Protein AF-A0A2M6WQE3-F1 (afdb_monomer_lite)

Organism: NCBI:txid1974564

Sequence (90 aa):
MKIYVKFPGVQRYFASDLKEIESREDSRAILAELVGEAFCKVLARKKIETSGTFGGQEGQIDAFNSEVNNMQRKYLDRIHELILNWRGFK

Secondary structure (DSSP, 8-state):
-------HHHHTTSSGGGHHHHTSHHHHHHHHHHHHHHHHHHHHHHHHHHHT----HHHHHHHHHHHHHHHHHHHHHHHHHHHHT-----

Radius of gyration: 16.28 Å; chains: 1; bounding box: 33×30×48 Å

pLDDT: mean 74.73, std 18.8, range [31.72, 97.25]

Structure (mmCIF, N/CA/C/O backbone):
data_AF-A0A2M6WQE3-F1
#
_entry.id   AF-A0A2M6WQE3-F1
#
loop_
_atom_site.group_PDB
_atom_site.id
_atom_site.type_symbol
_atom_site.label_atom_id
_atom_site.label_alt_id
_atom_site.label_comp_id
_atom_site.label_asym_id
_atom_site.label_entity_id
_atom_site.label_seq_id
_atom_site.pdbx_PDB_ins_code
_atom_site.Cartn_x
_atom_site.Cartn_y
_atom_site.Cartn_z
_atom_site.occupancy
_atom_site.B_iso_or_equiv
_atom_site.auth_seq_id
_atom_site.auth_comp_id
_atom_site.auth_asym_id
_atom_site.auth_atom_id
_atom_site.pdbx_PDB_model_num
ATOM 1 N N . MET A 1 1 ? 9.411 -0.257 11.678 1.00 32.28 1 MET A N 1
ATOM 2 C CA . MET A 1 1 ? 9.156 0.924 10.826 1.00 32.28 1 MET A CA 1
ATOM 3 C C . MET A 1 1 ? 8.534 2.003 11.704 1.00 32.28 1 MET A C 1
ATOM 5 O O . MET A 1 1 ? 7.456 1.766 12.226 1.00 32.28 1 MET A O 1
ATOM 9 N N . LYS A 1 2 ? 9.229 3.115 11.982 1.00 31.72 2 LYS A N 1
ATOM 10 C CA . LYS A 1 2 ? 8.654 4.240 12.745 1.00 31.72 2 LYS A CA 1
ATOM 11 C C . LYS A 1 2 ? 8.045 5.216 11.740 1.00 31.72 2 LYS A C 1
ATOM 13 O O . LYS A 1 2 ? 8.788 5.848 10.998 1.00 31.72 2 LYS A O 1
ATOM 18 N N . ILE A 1 3 ? 6.717 5.292 11.681 1.00 44.81 3 ILE A N 1
ATOM 19 C CA . ILE A 1 3 ? 6.013 6.274 10.847 1.00 44.81 3 ILE A CA 1
ATOM 20 C C . ILE A 1 3 ? 6.165 7.642 11.521 1.00 44.81 3 ILE A C 1
ATOM 22 O O . ILE A 1 3 ? 5.873 7.797 12.707 1.00 44.81 3 ILE A O 1
ATOM 26 N N . TYR A 1 4 ? 6.684 8.625 10.788 1.00 41.75 4 TYR A N 1
ATOM 27 C CA . TYR A 1 4 ? 6.944 9.963 11.313 1.00 41.75 4 TYR A CA 1
ATOM 28 C C . TYR A 1 4 ? 5.672 10.819 11.222 1.00 41.75 4 TYR A C 1
ATOM 30 O O . TYR A 1 4 ? 5.393 11.439 10.202 1.00 41.75 4 TYR A O 1
ATOM 38 N N . VAL A 1 5 ? 4.880 10.839 12.295 1.00 47.72 5 VAL A N 1
ATOM 39 C CA . VAL A 1 5 ? 3.540 11.468 12.336 1.00 47.72 5 VAL A CA 1
ATOM 40 C C . VAL A 1 5 ? 3.538 12.975 12.646 1.00 47.72 5 VAL A C 1
ATOM 42 O O . VAL A 1 5 ? 2.482 13.589 12.739 1.00 47.72 5 VAL A O 1
ATOM 45 N N . LYS A 1 6 ? 4.708 13.613 12.799 1.00 51.03 6 LYS A N 1
ATOM 46 C CA . LYS A 1 6 ? 4.825 15.037 13.185 1.00 51.03 6 LYS A CA 1
ATOM 47 C C . LYS A 1 6 ? 4.741 16.030 12.013 1.00 51.03 6 LYS A C 1
ATOM 49 O O . LYS A 1 6 ? 5.175 17.170 12.147 1.00 51.03 6 LYS A O 1
ATOM 54 N N . PHE A 1 7 ? 4.222 15.623 10.857 1.00 60.41 7 PHE A N 1
ATOM 55 C CA . PHE A 1 7 ? 4.049 16.537 9.727 1.00 60.41 7 PHE A CA 1
ATOM 56 C C . PHE A 1 7 ? 2.776 17.384 9.929 1.00 60.41 7 PHE A C 1
ATOM 58 O O . PHE A 1 7 ? 1.735 16.805 10.237 1.00 60.41 7 PHE A O 1
ATOM 65 N N . PRO A 1 8 ? 2.787 18.715 9.725 1.00 58.03 8 PRO A N 1
ATOM 66 C CA . PRO A 1 8 ? 1.615 19.563 9.989 1.00 58.03 8 PRO A CA 1
ATOM 67 C C . PRO A 1 8 ? 0.356 19.159 9.207 1.00 58.03 8 PRO A C 1
ATOM 69 O O . PRO A 1 8 ? -0.749 19.211 9.735 1.00 58.03 8 PRO A O 1
ATOM 72 N N . GLY A 1 9 ? 0.515 18.705 7.959 1.00 56.97 9 GLY A N 1
ATOM 73 C CA . GLY A 1 9 ? -0.595 18.166 7.164 1.00 56.97 9 GLY A CA 1
ATOM 74 C C . GLY A 1 9 ? -1.114 16.820 7.679 1.00 56.97 9 GLY A C 1
ATOM 75 O O . GLY A 1 9 ? -2.295 16.534 7.544 1.00 56.97 9 GLY A O 1
ATOM 76 N N . VAL A 1 10 ? -0.249 16.028 8.317 1.00 52.66 10 VAL A N 1
ATOM 77 C CA . VAL A 1 10 ? -0.574 14.725 8.910 1.00 52.66 10 VAL A CA 1
ATOM 78 C C . VAL A 1 10 ? -1.286 14.899 10.255 1.00 52.66 10 VAL A C 1
ATOM 80 O O . VAL A 1 10 ? -2.245 14.190 10.527 1.00 52.66 10 VAL A O 1
ATOM 83 N N . GLN A 1 11 ? -0.910 15.905 11.052 1.00 54.38 11 GLN A N 1
ATOM 84 C CA . GLN A 1 11 ? -1.590 16.224 12.314 1.00 54.38 11 GLN A CA 1
ATOM 85 C C . GLN A 1 11 ? -3.066 16.603 12.144 1.00 54.38 11 GLN A C 1
ATOM 87 O O . GLN A 1 11 ? -3.852 16.372 13.055 1.00 54.38 11 GLN A O 1
ATOM 92 N N . ARG A 1 12 ? -3.466 17.124 10.976 1.00 57.91 12 ARG A N 1
ATOM 93 C CA . ARG A 1 12 ? -4.880 17.398 10.661 1.00 57.91 12 ARG A CA 1
ATOM 94 C C . ARG A 1 12 ? -5.723 16.123 10.581 1.00 57.91 12 ARG A C 1
ATOM 96 O O . ARG A 1 12 ? -6.903 16.170 10.890 1.00 57.91 12 ARG A O 1
ATOM 103 N N . TYR A 1 13 ? -5.104 14.996 10.227 1.00 52.03 13 TYR A N 1
ATOM 104 C CA . TYR A 1 13 ? -5.718 13.665 10.248 1.00 52.03 13 TYR A CA 1
ATOM 105 C C . TYR A 1 13 ? -5.517 12.934 11.584 1.00 52.03 13 TYR A C 1
ATOM 107 O O . TYR A 1 13 ? -5.770 11.741 11.665 1.00 52.03 13 TYR A O 1
ATOM 115 N N . PHE A 1 14 ? -5.015 13.604 12.620 1.00 51.88 14 PHE A N 1
ATOM 116 C CA . PHE A 1 14 ? -4.869 13.036 13.966 1.00 51.88 14 PHE A CA 1
ATOM 117 C C . PHE A 1 14 ? -5.417 13.981 15.041 1.00 51.88 14 PHE A C 1
ATOM 119 O O . PHE A 1 14 ? -5.147 13.802 16.229 1.00 51.88 14 PHE A O 1
ATOM 126 N N . ALA A 1 15 ? -6.168 15.007 14.630 1.00 53.22 15 ALA A N 1
ATOM 127 C CA . ALA A 1 15 ? -6.920 15.839 15.549 1.00 53.22 15 ALA A CA 1
ATOM 128 C C . ALA A 1 15 ? -7.968 14.976 16.276 1.00 53.22 15 ALA A C 1
ATOM 130 O O . ALA A 1 15 ? -8.458 13.978 15.745 1.00 53.22 15 ALA A O 1
ATOM 131 N N . SER A 1 16 ? -8.275 15.366 17.513 1.00 54.03 16 SER A N 1
ATOM 132 C CA . SER A 1 16 ? -9.181 14.729 18.489 1.00 54.03 16 SER A CA 1
ATOM 133 C C . SER A 1 16 ? -10.569 14.312 17.970 1.00 54.03 16 SER A C 1
ATOM 135 O O . SER A 1 16 ? -11.298 13.588 18.646 1.00 54.03 16 SER A O 1
ATOM 137 N N . ASP A 1 17 ? -10.906 14.772 16.779 1.00 54.12 17 ASP A N 1
ATOM 138 C CA . ASP A 1 17 ? -12.160 14.699 16.051 1.00 54.12 17 ASP A CA 1
ATOM 139 C C . ASP A 1 17 ? -12.298 13.379 15.264 1.00 54.12 17 ASP A C 1
ATOM 141 O O . ASP A 1 17 ? -13.385 13.038 14.810 1.00 54.12 17 ASP A O 1
ATOM 145 N N . LEU A 1 18 ? -11.225 12.585 15.151 1.00 53.19 18 LEU A N 1
ATOM 146 C CA . LEU A 1 18 ? -11.235 11.287 14.460 1.00 53.19 18 LEU A CA 1
ATOM 147 C C . LEU A 1 18 ? -11.517 10.083 15.364 1.00 53.19 18 LEU A C 1
ATOM 149 O O . LEU A 1 18 ? -11.534 8.954 14.879 1.00 53.19 18 LEU A O 1
ATOM 153 N N . LYS A 1 19 ? -11.810 10.296 16.653 1.00 55.69 19 LYS A N 1
ATOM 154 C CA . LYS A 1 19 ? -12.191 9.213 17.581 1.00 55.69 19 LYS A CA 1
ATOM 155 C C . LYS A 1 19 ? -13.407 8.407 17.109 1.00 55.69 19 LYS A C 1
ATOM 157 O O . LYS A 1 19 ? -13.486 7.215 17.388 1.00 55.69 19 LYS A O 1
ATOM 162 N N . GLU A 1 20 ? -14.344 9.040 16.402 1.00 55.31 20 GLU A N 1
ATOM 163 C CA . GLU A 1 20 ? -15.494 8.354 15.791 1.00 55.31 20 GLU A CA 1
ATOM 164 C C . GLU A 1 20 ? -15.117 7.505 14.575 1.00 55.31 20 GLU A C 1
ATOM 166 O O . GLU A 1 20 ? -15.826 6.563 14.242 1.00 55.31 20 GLU A O 1
ATOM 171 N N . ILE A 1 21 ? -14.016 7.830 13.901 1.00 54.94 21 ILE A N 1
ATOM 172 C CA . ILE A 1 21 ? -13.504 7.067 12.762 1.00 54.94 21 ILE A CA 1
ATOM 173 C C . ILE A 1 21 ? -12.664 5.902 13.299 1.00 54.94 21 ILE A C 1
ATOM 175 O O . ILE A 1 21 ? -12.898 4.758 12.936 1.00 54.94 21 ILE A O 1
ATOM 179 N N . GLU A 1 22 ? -11.792 6.130 14.283 1.00 55.00 22 GLU A N 1
ATOM 180 C CA . GLU A 1 22 ? -11.011 5.063 14.933 1.00 55.00 22 GLU A CA 1
ATOM 181 C C . GLU A 1 22 ? -11.866 3.936 15.546 1.00 55.00 22 GLU A C 1
ATOM 183 O O . GLU A 1 22 ? -11.403 2.795 15.642 1.00 55.00 22 GLU A O 1
ATOM 188 N N . SER A 1 23 ? -13.101 4.240 15.962 1.00 58.59 23 SER A N 1
ATOM 189 C CA . SER A 1 23 ? -14.030 3.273 16.556 1.00 58.59 23 SER A CA 1
ATOM 190 C C . SER A 1 23 ? -14.826 2.452 15.536 1.00 58.59 23 SER A C 1
ATOM 192 O O . SER A 1 23 ? -15.465 1.472 15.926 1.00 58.59 23 SER A O 1
ATOM 194 N N . ARG A 1 24 ? -14.778 2.797 14.242 1.00 65.12 24 ARG A N 1
ATOM 195 C CA . ARG A 1 24 ? -15.486 2.064 13.187 1.00 65.12 24 ARG A CA 1
ATOM 196 C C . ARG A 1 24 ? -14.591 0.997 12.562 1.00 65.12 24 ARG A C 1
ATOM 198 O O . ARG A 1 24 ? -13.435 1.237 12.216 1.00 65.12 24 ARG A O 1
ATOM 205 N N . GLU A 1 25 ? -15.148 -0.197 12.372 1.00 64.00 25 GLU A N 1
ATOM 206 C CA . GLU A 1 25 ? -14.434 -1.325 11.757 1.00 64.00 25 GLU A CA 1
ATOM 207 C C . GLU A 1 25 ? -13.928 -1.005 10.338 1.00 64.00 25 GLU A C 1
ATOM 209 O O . GLU A 1 25 ? -12.836 -1.433 9.958 1.00 64.00 25 GLU A O 1
ATOM 214 N N . ASP A 1 26 ? -14.666 -0.182 9.585 1.00 68.19 26 ASP A N 1
ATOM 215 C CA . ASP A 1 26 ? -14.304 0.259 8.231 1.00 68.19 26 ASP A CA 1
ATOM 216 C C . ASP A 1 26 ? -13.013 1.091 8.186 1.00 68.19 26 ASP A C 1
ATOM 218 O O . ASP A 1 26 ? -12.271 1.054 7.204 1.00 68.19 26 ASP A O 1
ATOM 222 N N . SER A 1 27 ? -12.680 1.784 9.268 1.00 73.94 27 SER A N 1
ATOM 223 C CA . SER A 1 27 ? -11.546 2.703 9.306 1.00 73.94 27 SER A CA 1
ATOM 224 C C . SER A 1 27 ? -10.215 1.968 9.398 1.00 73.94 27 SER A C 1
ATOM 226 O O . SER A 1 27 ? -9.208 2.433 8.862 1.00 73.94 27 SER A O 1
ATOM 228 N N . ARG A 1 28 ? -10.209 0.761 9.981 1.00 75.25 28 ARG A N 1
ATOM 229 C CA . ARG A 1 28 ? -9.043 -0.136 9.941 1.00 75.25 28 ARG A CA 1
ATOM 230 C C . ARG A 1 28 ? -8.808 -0.693 8.544 1.00 75.25 28 ARG A C 1
ATOM 232 O O . ARG A 1 28 ? -7.658 -0.771 8.124 1.00 75.25 28 ARG A O 1
ATOM 239 N N . ALA A 1 29 ? -9.877 -1.040 7.828 1.00 78.88 29 ALA A N 1
ATOM 240 C CA . ALA A 1 29 ? -9.780 -1.479 6.440 1.00 78.88 29 ALA A CA 1
ATOM 241 C C . ALA A 1 29 ? -9.250 -0.347 5.547 1.00 78.88 29 ALA A C 1
ATOM 243 O O . ALA A 1 29 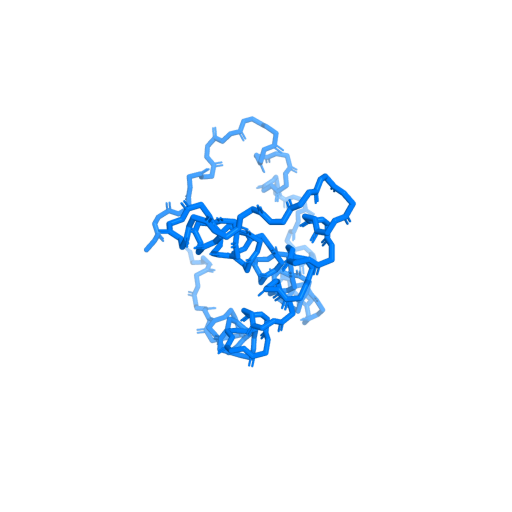? -8.286 -0.552 4.820 1.00 78.88 29 ALA A O 1
ATOM 244 N N . ILE A 1 30 ? -9.784 0.872 5.682 1.00 83.00 30 ILE A N 1
ATOM 245 C CA . ILE A 1 30 ? -9.307 2.049 4.937 1.00 83.00 30 ILE A CA 1
ATOM 246 C C . ILE A 1 30 ? -7.833 2.340 5.243 1.00 83.00 30 ILE A C 1
ATOM 248 O O . ILE A 1 30 ? -7.048 2.598 4.330 1.00 83.00 30 ILE A O 1
ATOM 252 N N . LEU A 1 31 ? -7.429 2.275 6.516 1.00 82.88 31 LEU A N 1
ATOM 253 C CA . LEU A 1 31 ? -6.026 2.436 6.894 1.00 82.88 31 LEU A CA 1
ATOM 254 C C . LEU A 1 31 ? -5.145 1.363 6.244 1.00 82.88 31 LEU A C 1
ATOM 256 O O . LEU A 1 31 ? -4.054 1.679 5.768 1.00 82.88 31 LEU A O 1
ATOM 260 N N . ALA A 1 32 ? -5.610 0.115 6.209 1.00 84.69 32 ALA A N 1
ATOM 261 C CA . ALA A 1 32 ? -4.885 -0.979 5.585 1.00 84.69 32 ALA A CA 1
ATOM 262 C C . ALA A 1 32 ? -4.718 -0.802 4.077 1.00 84.69 32 ALA A C 1
ATOM 264 O O . ALA A 1 32 ? -3.601 -0.966 3.585 1.00 84.69 32 ALA A O 1
ATOM 265 N N . GLU A 1 33 ? -5.754 -0.338 3.384 1.00 89.06 33 GLU A N 1
ATOM 266 C CA . GLU A 1 33 ? -5.689 -0.007 1.959 1.00 89.06 33 GLU A CA 1
ATOM 267 C C . GLU A 1 33 ? -4.717 1.151 1.689 1.00 89.06 33 GLU A C 1
ATOM 269 O O . GLU A 1 33 ? -3.841 1.048 0.831 1.00 89.06 33 GLU A O 1
ATOM 274 N N . LEU A 1 34 ? -4.788 2.239 2.466 1.00 90.00 34 LEU A N 1
ATOM 275 C CA . LEU A 1 34 ? -3.890 3.391 2.302 1.00 90.00 34 LEU A CA 1
ATOM 276 C C . LEU A 1 34 ? -2.422 3.023 2.550 1.00 90.00 34 LEU A C 1
ATOM 278 O O . LEU A 1 34 ? -1.534 3.417 1.786 1.00 90.00 34 LEU A O 1
ATOM 282 N N . VAL A 1 35 ? -2.156 2.270 3.620 1.00 89.50 35 VAL A N 1
ATOM 283 C CA . VAL A 1 35 ? -0.806 1.796 3.947 1.00 89.50 35 VAL A CA 1
ATOM 284 C C . VAL A 1 35 ? -0.322 0.807 2.891 1.00 89.50 35 VAL A C 1
ATOM 286 O O . VAL A 1 35 ? 0.816 0.926 2.437 1.00 89.50 35 VAL A O 1
ATOM 289 N N . GLY A 1 36 ? -1.173 -0.137 2.487 1.00 92.69 36 GLY A N 1
ATOM 290 C CA . GLY A 1 36 ? -0.894 -1.130 1.455 1.00 92.69 36 GLY A CA 1
ATOM 291 C C . GLY A 1 36 ? -0.506 -0.485 0.133 1.00 92.69 36 GLY A C 1
ATOM 292 O O . GLY A 1 36 ? 0.554 -0.794 -0.414 1.00 92.69 36 GLY A O 1
ATOM 293 N N . GLU A 1 37 ? -1.304 0.473 -0.326 1.00 94.50 37 GLU A N 1
ATOM 294 C CA . GLU A 1 37 ? -1.086 1.214 -1.564 1.00 94.50 37 GLU A CA 1
ATOM 295 C C . GLU A 1 37 ? 0.241 1.984 -1.548 1.00 94.50 37 GLU A C 1
ATOM 297 O O . GLU A 1 37 ? 1.080 1.832 -2.444 1.00 94.50 37 GLU A O 1
ATOM 302 N N . ALA A 1 38 ? 0.477 2.780 -0.500 1.00 94.94 38 ALA A N 1
ATOM 303 C CA . ALA A 1 38 ? 1.704 3.562 -0.375 1.00 94.94 38 ALA A CA 1
ATOM 304 C C . ALA A 1 38 ? 2.949 2.663 -0.285 1.00 94.94 38 ALA A C 1
ATOM 306 O O . ALA A 1 38 ? 3.951 2.903 -0.965 1.00 94.94 38 ALA A O 1
ATOM 307 N N . PHE A 1 39 ? 2.885 1.604 0.525 1.00 94.62 39 PHE A N 1
ATOM 308 C CA . PHE A 1 39 ? 3.983 0.659 0.713 1.00 94.62 39 PHE A CA 1
ATOM 309 C C . PHE A 1 39 ? 4.327 -0.085 -0.584 1.00 94.62 39 PHE A C 1
ATOM 311 O O . PHE A 1 39 ? 5.495 -0.133 -0.983 1.00 94.62 39 PHE A O 1
ATOM 318 N N . CYS A 1 40 ? 3.318 -0.622 -1.275 1.00 96.19 40 CYS A N 1
ATOM 319 C CA . CYS A 1 40 ? 3.512 -1.393 -2.500 1.00 96.19 40 CYS A CA 1
ATOM 320 C C . CYS A 1 40 ? 4.078 -0.533 -3.635 1.00 96.19 40 CYS A C 1
ATOM 322 O O . CYS A 1 40 ? 4.993 -0.979 -4.329 1.00 96.19 40 CYS A O 1
ATOM 324 N N . LYS A 1 41 ? 3.628 0.723 -3.772 1.00 95.62 41 LYS A N 1
ATOM 325 C CA . LYS A 1 41 ? 4.184 1.682 -4.744 1.00 95.62 41 LYS A CA 1
ATOM 326 C C . LYS A 1 41 ? 5.664 1.975 -4.516 1.00 95.62 41 LYS A C 1
ATOM 328 O O . LYS A 1 41 ? 6.434 2.008 -5.477 1.00 95.62 41 LYS A O 1
ATOM 333 N N . VAL A 1 42 ? 6.082 2.147 -3.262 1.00 95.88 42 VAL A N 1
ATOM 334 C CA . VAL A 1 42 ? 7.498 2.375 -2.925 1.00 95.88 42 VAL A CA 1
ATOM 335 C C . VAL A 1 42 ? 8.349 1.151 -3.265 1.00 95.88 42 VAL A C 1
ATOM 337 O O . VAL A 1 42 ? 9.416 1.296 -3.863 1.00 95.88 42 VAL A O 1
ATOM 340 N N . LEU A 1 43 ? 7.885 -0.057 -2.931 1.00 94.88 43 LEU A N 1
ATOM 341 C CA . LEU A 1 43 ? 8.620 -1.284 -3.249 1.00 94.88 43 LEU A CA 1
ATOM 342 C C . LEU A 1 43 ? 8.707 -1.551 -4.753 1.00 94.88 43 LEU A C 1
ATOM 344 O O . LEU A 1 43 ? 9.781 -1.911 -5.235 1.00 94.88 43 LEU A O 1
ATOM 348 N N . ALA A 1 44 ? 7.612 -1.347 -5.487 1.00 93.62 44 ALA A N 1
ATOM 349 C CA . ALA A 1 44 ? 7.582 -1.492 -6.939 1.00 93.62 44 ALA A CA 1
ATOM 350 C C . ALA A 1 44 ? 8.584 -0.539 -7.605 1.00 93.62 44 ALA A C 1
ATOM 352 O O . ALA A 1 44 ? 9.414 -0.974 -8.404 1.00 93.62 44 ALA A O 1
ATOM 353 N N . ARG A 1 45 ? 8.581 0.739 -7.197 1.00 91.31 45 ARG A N 1
ATOM 354 C CA . ARG A 1 45 ? 9.535 1.741 -7.691 1.00 91.31 45 ARG A CA 1
ATOM 355 C C . ARG A 1 45 ? 10.977 1.328 -7.414 1.00 91.31 45 ARG A C 1
ATOM 357 O O . ARG A 1 45 ? 11.774 1.250 -8.342 1.00 91.31 45 ARG A O 1
ATOM 364 N N . LYS A 1 46 ? 11.292 0.986 -6.161 1.00 91.12 46 LYS A N 1
ATOM 365 C CA . LYS A 1 46 ? 12.646 0.576 -5.767 1.00 91.12 46 LYS A CA 1
ATOM 366 C C . LYS A 1 46 ? 13.125 -0.647 -6.549 1.00 91.12 46 LYS A C 1
ATOM 368 O O . LYS A 1 46 ? 14.296 -0.720 -6.919 1.00 91.12 46 LYS A O 1
ATOM 373 N N . LYS A 1 47 ? 12.240 -1.618 -6.796 1.00 89.56 47 LYS A N 1
ATOM 374 C CA . LYS A 1 47 ? 12.575 -2.820 -7.566 1.00 89.56 47 LYS A CA 1
ATOM 375 C C . LYS A 1 47 ? 12.940 -2.470 -9.007 1.00 89.56 47 LYS A C 1
ATOM 377 O O . LYS A 1 47 ? 13.990 -2.915 -9.453 1.00 89.56 47 LYS A O 1
ATOM 382 N N . ILE A 1 48 ? 12.133 -1.648 -9.679 1.00 88.44 48 ILE A N 1
ATOM 383 C CA . ILE A 1 48 ? 12.384 -1.200 -11.060 1.00 88.44 48 ILE A CA 1
ATOM 384 C C . ILE A 1 48 ? 13.688 -0.402 -11.159 1.00 88.44 48 ILE A C 1
ATOM 386 O O . ILE A 1 48 ? 14.510 -0.666 -12.034 1.00 88.44 48 ILE A O 1
ATOM 390 N N . GLU A 1 49 ? 13.913 0.528 -10.226 1.00 86.81 49 GLU A N 1
ATOM 391 C CA . GLU A 1 49 ? 15.150 1.316 -10.154 1.00 86.81 49 GLU A CA 1
ATOM 392 C C . GLU A 1 49 ? 16.388 0.422 -9.978 1.00 86.81 49 GLU A C 1
ATOM 39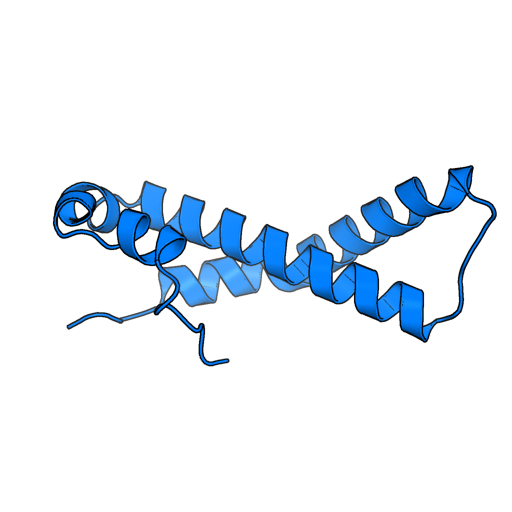4 O O . GLU A 1 49 ? 17.425 0.671 -10.586 1.00 86.81 49 GLU A O 1
ATOM 399 N N . THR A 1 50 ? 16.276 -0.646 -9.180 1.00 85.81 50 THR A N 1
ATOM 400 C CA . THR A 1 50 ? 17.396 -1.561 -8.898 1.00 85.81 50 THR A CA 1
ATOM 401 C C . THR A 1 50 ? 17.624 -2.577 -10.021 1.00 85.81 50 THR A C 1
ATOM 403 O O . THR A 1 50 ? 18.756 -2.996 -10.243 1.00 85.81 50 THR A O 1
ATOM 406 N N . SER A 1 51 ? 16.575 -2.997 -10.736 1.00 80.81 51 SER A N 1
ATOM 407 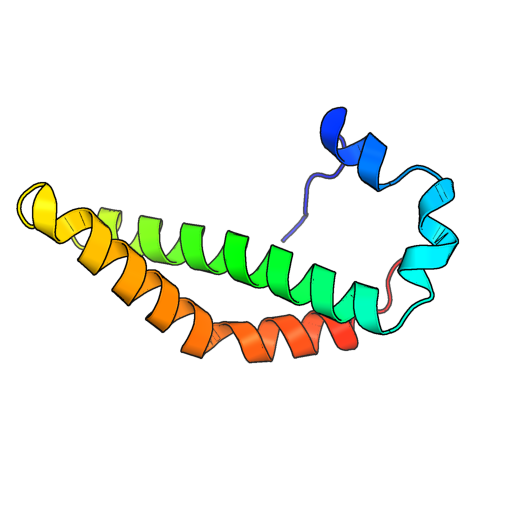C CA . SER A 1 51 ? 16.676 -3.994 -11.809 1.00 80.81 51 SER A CA 1
ATOM 408 C C . SER A 1 51 ? 17.134 -3.410 -13.149 1.00 80.81 51 SER A C 1
ATOM 410 O O . SER A 1 51 ? 17.324 -4.164 -14.104 1.00 80.81 51 SER A O 1
A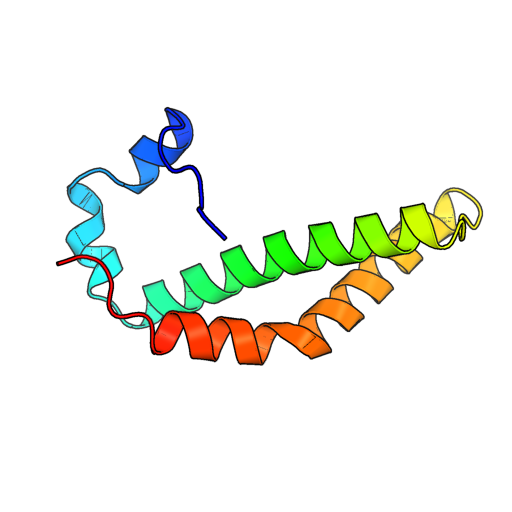TOM 412 N N . GLY A 1 52 ? 17.287 -2.082 -13.247 1.00 67.12 52 GLY A N 1
ATOM 413 C CA . GLY A 1 52 ? 17.719 -1.390 -14.467 1.00 67.12 52 GLY A CA 1
ATOM 414 C C . GLY A 1 52 ? 16.759 -1.564 -15.648 1.00 67.12 52 GLY A C 1
ATOM 415 O O . GLY A 1 52 ? 17.117 -1.289 -16.791 1.00 67.12 52 GLY A O 1
ATOM 416 N N . THR A 1 53 ? 15.544 -2.058 -15.396 1.00 59.38 53 THR A N 1
ATOM 417 C CA . THR A 1 53 ? 14.589 -2.451 -16.433 1.00 59.38 53 THR A CA 1
ATOM 418 C C . THR A 1 53 ? 13.762 -1.240 -16.843 1.00 59.38 53 THR A C 1
ATOM 420 O O . THR A 1 53 ? 12.614 -1.088 -16.441 1.00 59.38 53 THR A O 1
ATOM 423 N N . PHE A 1 54 ? 14.352 -0.356 -17.642 1.00 56.88 54 PHE A N 1
ATOM 424 C CA . PHE A 1 54 ? 13.606 0.700 -18.315 1.00 56.88 54 PHE A CA 1
ATOM 425 C C . PHE A 1 54 ? 13.411 0.308 -19.779 1.00 56.88 54 PHE A C 1
ATOM 427 O O . PHE A 1 54 ? 14.279 0.520 -20.621 1.00 56.88 54 PHE A O 1
ATOM 434 N N . GLY A 1 55 ? 12.248 -0.276 -20.083 1.00 55.78 55 GLY A N 1
ATOM 435 C CA . GLY A 1 55 ? 11.689 -0.162 -21.429 1.00 55.78 55 GLY A CA 1
ATOM 436 C C . GLY A 1 55 ? 11.430 1.316 -21.756 1.00 55.78 55 GLY A C 1
ATOM 437 O O . GLY A 1 55 ? 11.389 2.159 -20.852 1.00 55.78 55 GLY A O 1
ATOM 438 N N . GLY A 1 56 ? 11.280 1.648 -23.042 1.00 57.91 56 GLY A N 1
ATOM 439 C CA . GLY A 1 56 ? 10.959 3.012 -23.491 1.00 57.91 56 GLY A CA 1
ATOM 440 C C . GLY A 1 56 ? 9.775 3.634 -22.731 1.00 57.91 56 GLY A C 1
ATOM 441 O O . GLY A 1 56 ? 9.001 2.919 -22.101 1.00 57.91 56 GLY A O 1
ATOM 442 N N . GLN A 1 57 ? 9.643 4.967 -22.772 1.00 60.31 57 GLN A N 1
ATOM 443 C CA . GLN A 1 57 ? 8.719 5.747 -21.924 1.00 60.31 57 GLN A CA 1
ATOM 444 C C . GLN A 1 57 ? 7.287 5.185 -21.827 1.00 60.31 57 GLN A C 1
ATOM 446 O O . GLN A 1 57 ? 6.716 5.206 -20.740 1.00 60.31 57 GLN A O 1
ATOM 451 N N . GLU A 1 58 ? 6.735 4.631 -22.909 1.00 60.16 58 GLU A N 1
ATOM 452 C CA . GLU A 1 58 ? 5.389 4.036 -22.919 1.00 60.16 58 GLU A CA 1
ATOM 453 C C . GLU A 1 58 ? 5.277 2.766 -22.053 1.00 60.16 58 GLU A C 1
ATOM 455 O O . GLU A 1 58 ? 4.284 2.577 -21.360 1.00 60.16 58 GLU A O 1
ATOM 460 N N . GLY A 1 59 ? 6.323 1.935 -21.988 1.00 71.81 59 GLY A N 1
ATOM 461 C CA . GLY A 1 59 ? 6.321 0.694 -21.203 1.00 71.81 59 GLY A CA 1
ATOM 462 C C . GLY A 1 59 ? 6.572 0.887 -19.704 1.00 71.81 59 GLY A C 1
ATOM 463 O O . GLY A 1 59 ? 6.424 -0.057 -18.930 1.00 71.81 59 GLY A O 1
ATOM 464 N N . GLN A 1 60 ? 6.959 2.091 -19.268 1.00 79.19 60 GLN A N 1
ATOM 465 C CA . GLN A 1 60 ? 7.320 2.345 -17.867 1.00 79.19 60 GLN A CA 1
ATOM 466 C C . GLN A 1 60 ? 6.101 2.384 -16.946 1.00 79.19 60 GLN A C 1
ATOM 468 O O . GLN A 1 60 ? 6.177 1.908 -15.813 1.00 79.19 60 GLN A O 1
ATOM 473 N N . ILE A 1 61 ? 4.978 2.924 -17.428 1.00 84.50 61 ILE A N 1
ATOM 474 C CA . ILE A 1 61 ? 3.731 2.982 -16.655 1.00 84.50 61 ILE A CA 1
ATOM 475 C C . ILE A 1 61 ? 3.177 1.568 -16.464 1.00 84.50 61 ILE A C 1
ATOM 477 O O . ILE A 1 61 ? 2.874 1.177 -15.337 1.00 84.50 61 ILE A O 1
ATOM 481 N N . ASP A 1 62 ? 3.119 0.780 -17.537 1.00 87.62 62 ASP A N 1
ATOM 482 C CA . ASP A 1 62 ? 2.627 -0.599 -17.485 1.00 87.62 62 ASP A CA 1
ATOM 483 C C . ASP A 1 62 ? 3.526 -1.492 -16.627 1.00 87.62 62 ASP A C 1
ATOM 485 O O . ASP A 1 62 ? 3.032 -2.259 -15.797 1.00 87.62 62 ASP A O 1
ATOM 489 N N . ALA A 1 63 ? 4.850 -1.347 -16.749 1.00 86.94 63 ALA A N 1
ATOM 490 C CA . ALA A 1 63 ? 5.803 -2.056 -15.900 1.00 86.94 63 ALA A CA 1
ATOM 491 C C . ALA A 1 63 ? 5.638 -1.678 -14.420 1.00 86.94 63 ALA A C 1
ATOM 493 O O . ALA A 1 63 ? 5.609 -2.559 -13.559 1.00 86.94 63 ALA A O 1
ATOM 494 N N . PHE A 1 64 ? 5.475 -0.386 -14.118 1.00 91.00 64 PHE A N 1
ATOM 495 C CA . PHE A 1 64 ? 5.236 0.078 -12.755 1.00 91.00 64 PHE A CA 1
ATOM 496 C C . PHE A 1 64 ? 3.934 -0.480 -12.182 1.00 91.00 64 PHE A C 1
ATOM 498 O O . PHE A 1 64 ? 3.953 -1.057 -11.097 1.00 91.00 64 PHE A O 1
ATOM 505 N N . ASN A 1 65 ? 2.826 -0.379 -12.914 1.00 92.62 65 ASN A N 1
ATOM 506 C CA . ASN A 1 65 ? 1.529 -0.888 -12.467 1.00 92.62 65 ASN A CA 1
ATOM 507 C C . ASN A 1 65 ? 1.546 -2.411 -12.283 1.00 92.62 65 ASN A C 1
ATOM 509 O O . ASN A 1 65 ? 1.018 -2.925 -11.297 1.00 92.62 65 ASN A O 1
ATOM 513 N N . SER A 1 66 ? 2.201 -3.140 -13.190 1.00 93.56 66 SER A N 1
ATOM 514 C CA . SER A 1 66 ? 2.396 -4.586 -13.063 1.00 93.56 66 SER A CA 1
ATOM 515 C C . SER A 1 66 ? 3.170 -4.941 -11.791 1.00 93.56 66 SER A C 1
ATOM 517 O O . SER A 1 66 ? 2.762 -5.828 -11.035 1.00 93.56 66 SER A O 1
ATOM 519 N N . GLU A 1 67 ? 4.241 -4.204 -11.486 1.00 94.94 67 GLU A N 1
ATOM 520 C CA . GLU A 1 67 ? 5.002 -4.414 -10.256 1.00 94.94 67 GLU A CA 1
ATOM 521 C C . GLU A 1 67 ? 4.235 -4.002 -8.997 1.00 94.94 67 GLU A C 1
ATOM 523 O O . GLU A 1 67 ? 4.307 -4.715 -7.998 1.00 94.94 67 GLU A O 1
ATOM 528 N N . VAL A 1 68 ? 3.437 -2.931 -9.027 1.00 95.62 68 VAL A N 1
ATOM 529 C CA . VAL A 1 68 ? 2.539 -2.578 -7.913 1.00 95.62 68 VAL A CA 1
ATOM 530 C C . VAL A 1 68 ? 1.560 -3.716 -7.637 1.00 95.62 68 VAL A C 1
ATOM 532 O O . VAL A 1 68 ? 1.474 -4.167 -6.495 1.00 95.62 68 VAL A O 1
ATOM 535 N N . ASN A 1 69 ? 0.912 -4.254 -8.672 1.00 96.44 69 ASN A N 1
ATOM 536 C CA . ASN A 1 69 ? 0.000 -5.393 -8.544 1.00 96.44 69 ASN A CA 1
ATOM 537 C C . ASN A 1 69 ? 0.710 -6.634 -7.975 1.00 96.44 69 ASN A C 1
ATOM 539 O O . ASN A 1 69 ? 0.148 -7.363 -7.156 1.00 96.44 69 ASN A O 1
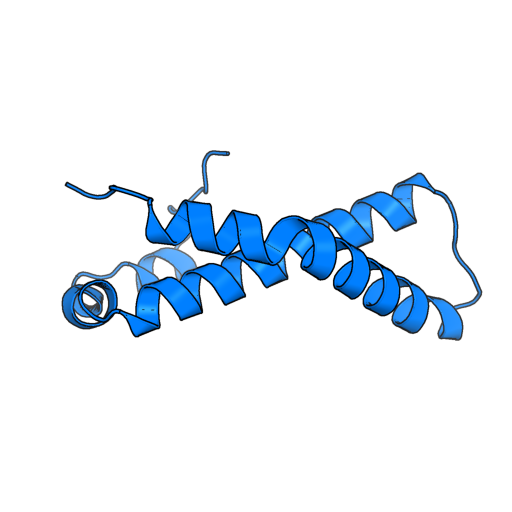ATOM 543 N N . ASN A 1 70 ? 1.962 -6.882 -8.377 1.00 96.56 70 ASN A N 1
ATOM 544 C CA . ASN A 1 70 ? 2.776 -7.962 -7.815 1.00 96.56 70 ASN A CA 1
ATOM 545 C C . ASN A 1 70 ? 3.063 -7.751 -6.322 1.00 96.56 70 ASN A C 1
ATOM 547 O O . ASN A 1 70 ? 2.957 -8.699 -5.541 1.00 96.56 70 ASN A O 1
ATOM 551 N N . MET A 1 71 ? 3.406 -6.527 -5.913 1.00 97.25 71 MET A N 1
ATOM 552 C CA . MET A 1 71 ? 3.648 -6.199 -4.506 1.00 97.25 71 MET A CA 1
ATOM 553 C C . MET A 1 71 ? 2.366 -6.306 -3.677 1.00 97.25 71 MET A C 1
ATOM 555 O O . MET A 1 71 ? 2.395 -6.914 -2.609 1.00 97.25 71 MET A O 1
ATOM 559 N N . GLN A 1 72 ? 1.238 -5.805 -4.183 1.00 96.56 72 GLN A N 1
ATOM 560 C CA . GLN A 1 72 ? -0.060 -5.910 -3.514 1.00 96.56 72 GLN A CA 1
ATOM 561 C C . GLN A 1 72 ? -0.459 -7.375 -3.306 1.00 96.56 72 GLN A C 1
ATOM 563 O O . GLN A 1 72 ? -0.733 -7.767 -2.175 1.00 96.56 72 GLN A O 1
ATOM 568 N N . ARG A 1 73 ? -0.366 -8.227 -4.341 1.00 96.81 73 ARG A N 1
ATOM 569 C CA . ARG A 1 73 ? -0.616 -9.678 -4.208 1.00 96.81 73 ARG A CA 1
ATOM 570 C C . ARG A 1 73 ? 0.238 -10.346 -3.131 1.00 96.81 73 ARG A C 1
ATOM 572 O O . ARG A 1 73 ? -0.191 -11.323 -2.531 1.00 96.81 73 ARG A O 1
ATOM 579 N N . LYS A 1 74 ? 1.455 -9.848 -2.908 1.00 96.94 74 LYS A N 1
ATOM 580 C CA . LYS A 1 74 ? 2.404 -10.432 -1.956 1.00 96.94 74 LYS A CA 1
ATOM 581 C C . LYS A 1 74 ? 2.238 -9.910 -0.529 1.00 96.94 74 LYS A C 1
ATOM 583 O O . LYS A 1 74 ? 2.550 -10.638 0.411 1.00 96.94 74 LYS A O 1
ATOM 588 N N . TYR A 1 75 ? 1.824 -8.656 -0.362 1.00 95.94 75 TYR A N 1
ATOM 589 C CA . TYR A 1 7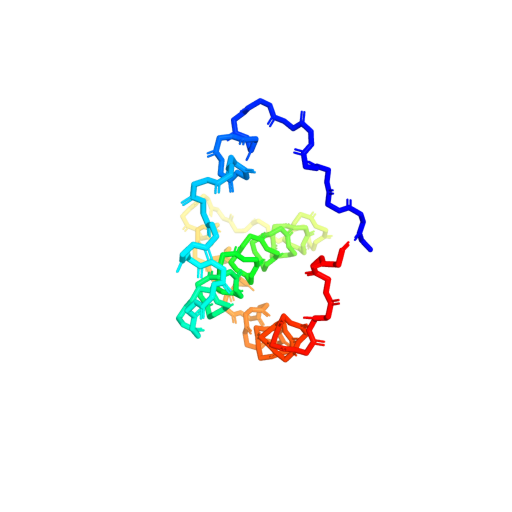5 ? 1.922 -7.962 0.924 1.00 95.94 75 TYR A CA 1
ATOM 590 C C . TYR A 1 75 ? 0.599 -7.424 1.463 1.00 95.94 75 TYR A C 1
ATOM 592 O O . TYR A 1 75 ? 0.525 -7.212 2.671 1.00 95.94 75 TYR A O 1
ATOM 600 N N . LEU A 1 76 ? -0.426 -7.212 0.631 1.00 92.50 76 LEU A N 1
ATOM 601 C CA . LEU A 1 76 ? -1.651 -6.528 1.055 1.00 92.50 76 LEU A CA 1
ATOM 602 C C . LEU A 1 76 ? -2.376 -7.301 2.161 1.00 92.50 76 LEU A C 1
ATOM 604 O O . LEU A 1 76 ? -2.620 -6.739 3.222 1.00 92.50 76 LEU A O 1
ATOM 608 N N . ASP A 1 77 ? -2.591 -8.604 1.976 1.00 92.69 77 ASP A N 1
ATOM 609 C CA . ASP A 1 77 ? -3.219 -9.467 2.987 1.00 92.69 77 ASP A CA 1
ATOM 610 C C . ASP A 1 77 ? -2.477 -9.402 4.333 1.00 92.69 77 ASP A C 1
ATOM 612 O O . ASP A 1 77 ? -3.052 -9.116 5.382 1.00 92.69 77 ASP A O 1
ATOM 616 N N . ARG A 1 78 ? -1.142 -9.493 4.295 1.00 93.56 78 ARG A N 1
ATOM 617 C CA . ARG A 1 78 ? -0.314 -9.390 5.501 1.00 93.56 78 ARG A CA 1
ATOM 618 C C . ARG A 1 78 ? -0.383 -8.010 6.160 1.00 93.56 78 ARG A C 1
ATOM 620 O O . ARG A 1 78 ? -0.298 -7.912 7.383 1.00 93.56 78 ARG A O 1
ATOM 627 N N . ILE A 1 79 ? -0.499 -6.939 5.379 1.00 90.19 79 ILE A N 1
ATOM 628 C CA . ILE A 1 79 ? -0.667 -5.571 5.891 1.00 90.19 79 ILE A CA 1
ATOM 629 C C . ILE A 1 79 ? -2.029 -5.429 6.576 1.00 90.19 79 ILE A C 1
ATOM 631 O O . ILE A 1 79 ? -2.092 -4.871 7.674 1.00 90.19 79 ILE A O 1
ATOM 635 N N . HIS A 1 80 ? -3.085 -5.988 5.982 1.00 88.38 80 HIS A N 1
ATOM 636 C CA . HIS A 1 80 ? -4.418 -6.032 6.580 1.00 88.38 80 HIS A CA 1
ATOM 637 C C . HIS A 1 80 ? -4.401 -6.796 7.903 1.00 88.38 80 HIS A C 1
ATOM 639 O O . HIS A 1 80 ? -4.853 -6.261 8.914 1.00 88.38 80 HIS A O 1
ATOM 645 N N . GLU A 1 81 ? -3.794 -7.984 7.945 1.00 89.69 81 GLU A N 1
ATOM 646 C CA . GLU A 1 81 ? -3.620 -8.744 9.187 1.00 89.69 81 GLU A CA 1
ATOM 647 C C . GLU A 1 81 ? -2.876 -7.938 10.260 1.00 89.69 81 GLU A C 1
ATOM 649 O O . GLU A 1 81 ? -3.272 -7.934 11.427 1.00 89.69 81 GLU A O 1
ATOM 654 N N . LEU A 1 82 ? -1.790 -7.252 9.891 1.00 87.06 82 LEU A N 1
ATOM 655 C CA . LEU A 1 82 ? -0.993 -6.466 10.833 1.00 87.06 82 LEU A CA 1
ATOM 656 C C . LEU A 1 82 ? -1.784 -5.297 11.416 1.00 87.06 82 LEU A C 1
ATOM 658 O O . LEU A 1 82 ? -1.674 -5.044 12.613 1.00 87.06 82 LEU A O 1
ATOM 662 N N . ILE A 1 83 ? -2.573 -4.601 10.598 1.00 83.44 83 ILE A N 1
ATOM 663 C CA . ILE A 1 83 ? -3.376 -3.451 11.030 1.00 83.44 83 ILE A CA 1
ATOM 664 C C . ILE A 1 83 ? -4.592 -3.898 11.840 1.00 83.44 83 ILE A C 1
ATOM 666 O O . ILE A 1 83 ? -4.866 -3.312 12.886 1.00 83.44 83 ILE A O 1
ATOM 670 N N . LEU A 1 84 ? -5.270 -4.975 11.434 1.00 81.62 84 LEU A N 1
ATOM 671 C CA . LEU A 1 84 ? -6.378 -5.560 12.195 1.00 81.62 84 LEU A CA 1
ATOM 672 C C . LEU A 1 84 ? -5.944 -5.980 13.603 1.00 81.62 84 LEU A C 1
ATOM 674 O O . LEU A 1 84 ? -6.671 -5.748 14.571 1.00 81.62 84 LEU A O 1
ATOM 678 N N . ASN A 1 85 ? -4.746 -6.557 13.718 1.00 82.19 85 ASN A N 1
ATOM 679 C CA . ASN A 1 85 ? -4.185 -7.030 14.982 1.00 82.19 85 ASN A CA 1
ATOM 680 C C . ASN A 1 85 ? -3.374 -5.963 15.739 1.00 82.19 85 ASN A C 1
ATOM 682 O O . ASN A 1 85 ? -2.850 -6.239 16.825 1.00 82.19 85 ASN A O 1
ATOM 686 N N . TRP A 1 86 ? -3.254 -4.745 15.201 1.00 75.88 86 TRP A N 1
ATOM 687 C CA . TRP A 1 86 ? -2.503 -3.669 15.840 1.00 75.88 86 TRP A CA 1
ATOM 688 C C . TRP A 1 86 ? -3.253 -3.169 17.086 1.00 75.88 86 TRP A C 1
ATOM 690 O O . TRP A 1 86 ? -4.371 -2.670 17.014 1.00 75.88 86 TRP A O 1
ATOM 700 N N . ARG A 1 87 ? -2.611 -3.268 18.259 1.00 62.50 87 ARG A N 1
ATOM 701 C CA . ARG A 1 87 ? -3.135 -2.803 19.560 1.00 62.50 87 ARG A CA 1
ATOM 702 C C . ARG A 1 87 ? -2.653 -1.412 20.049 1.00 62.50 87 ARG A C 1
ATOM 704 O O . ARG A 1 87 ? -2.464 -1.247 21.249 1.00 62.50 87 ARG A O 1
ATOM 711 N N . GLY A 1 88 ? -2.401 -0.419 19.194 1.00 57.09 88 GLY A N 1
ATOM 712 C CA . GLY A 1 88 ? -1.963 0.931 19.622 1.00 57.09 88 GLY A CA 1
ATOM 713 C C . GLY A 1 88 ? -2.915 1.988 19.066 1.00 57.09 88 GLY A C 1
ATOM 714 O O . GLY A 1 88 ? -3.249 1.886 17.896 1.00 57.09 88 GLY A O 1
ATOM 715 N N . PHE A 1 89 ? -3.423 2.975 19.811 1.00 41.88 89 PHE A N 1
ATOM 716 C CA . PHE A 1 89 ? -2.901 3.702 20.979 1.00 41.88 89 PHE A CA 1
ATOM 717 C C . PHE A 1 89 ? -3.716 3.455 22.272 1.00 41.88 89 PHE A C 1
ATOM 719 O O . PHE A 1 89 ? -4.942 3.514 22.251 1.00 41.88 89 PHE A O 1
ATOM 726 N N . LYS A 1 90 ? -3.033 3.209 23.399 1.00 36.28 90 LYS A N 1
ATOM 727 C CA . LYS A 1 90 ? -3.555 3.462 24.754 1.00 36.28 90 LYS A CA 1
ATOM 728 C C . LYS A 1 90 ? -3.010 4.798 25.237 1.00 36.28 90 LYS A C 1
ATOM 730 O O . LYS A 1 90 ? -1.846 5.085 24.874 1.00 36.28 90 LYS A O 1
#

Foldseek 3Di:
DDDDQPDPVSVVVVPPVCPVLVPDPVNLVVVLVVCLQVVLLVVLVVVCVVVVDDDPPVCPVVSSVVSSVVSCVVPSVVSSVCSVPDDDDD